Protein AF-A0A7C5L9D6-F1 (afdb_monomer_lite)

pLDDT: mean 94.91, std 4.41, range [65.25, 98.44]

Sequence (116 aa):
MITRAIFLVLMLTVVQLAQGIAMRFELADPNIVTPLHIGLGVVTALMVVGLARSLRRQTHHVSADISFLLLLFMVQGIAGIFILADVETAAFIHLILSFFVVAAAANALVLSASGR

Organism: Caldiarchaeum subterraneum (NCBI:txid311458)

Radius of gyration: 14.48 Å; chains: 1; bounding box: 37×21×40 Å

Secondary structure (DSSP, 8-state):
-HHHHHHHHHHHHHHHHHHHHHHHTT-S-HHHHHHHHHHHHHHHHHHHHHHHHHHHHTT-TTHHHHHHHHHHHHHHHHHHHHHHTT-HHHHHHHHHHHHHHHHHHHHHHHHHHHT-

Foldseek 3Di:
DLLVLLVVLLVLLVVLLVLLVCVVVVVDDCVPSVVVSVVSLVVSLVSLVVSLVVCVVVVQPLSVLSVVLSVLSVVLVVLVVVVVVVPPVSSVVSSVSSVVSSVSSVVSSVCNVVSD

Structure (mmCIF, N/CA/C/O backbone):
data_AF-A0A7C5L9D6-F1
#
_entry.id   AF-A0A7C5L9D6-F1
#
loop_
_atom_site.group_PDB
_atom_site.id
_atom_site.type_symbol
_atom_site.label_atom_id
_atom_site.label_alt_id
_atom_site.label_comp_id
_atom_site.label_asym_id
_atom_site.label_entity_id
_atom_site.label_seq_id
_atom_site.pdbx_PDB_ins_code
_atom_site.Cartn_x
_atom_site.Cartn_y
_atom_site.Cartn_z
_atom_site.occupancy
_atom_site.B_iso_or_equiv
_atom_site.auth_seq_id
_atom_site.auth_comp_id
_atom_site.auth_asym_id
_atom_site.auth_atom_id
_atom_site.pdbx_PDB_model_num
ATOM 1 N N . MET A 1 1 ? -18.347 -0.883 7.972 1.00 86.56 1 MET A N 1
ATOM 2 C CA . MET A 1 1 ? -17.816 -0.086 6.835 1.00 86.56 1 MET A CA 1
ATOM 3 C C . MET A 1 1 ? -16.291 -0.114 6.781 1.00 86.56 1 MET A C 1
ATOM 5 O O . MET A 1 1 ? -15.762 -0.416 5.723 1.00 86.56 1 MET A O 1
ATOM 9 N N . ILE A 1 2 ? -15.594 0.109 7.901 1.00 93.69 2 ILE A N 1
ATOM 10 C CA . ILE A 1 2 ? -14.121 0.074 7.993 1.00 93.69 2 ILE A CA 1
ATOM 11 C C . ILE A 1 2 ? -13.506 -1.230 7.463 1.00 93.69 2 ILE A C 1
ATOM 13 O O . ILE A 1 2 ? -12.661 -1.176 6.579 1.00 93.69 2 ILE A O 1
ATOM 17 N N . THR A 1 3 ? -13.988 -2.393 7.905 1.00 95.25 3 THR A N 1
ATOM 18 C CA . THR A 1 3 ? -13.484 -3.702 7.446 1.00 95.25 3 THR A CA 1
ATOM 19 C C . THR A 1 3 ? -13.574 -3.863 5.926 1.00 95.25 3 THR A C 1
ATOM 21 O O . THR A 1 3 ? -12.660 -4.386 5.303 1.00 95.25 3 THR A O 1
ATOM 24 N N . ARG A 1 4 ? -14.641 -3.343 5.298 1.00 96.56 4 ARG A N 1
ATOM 25 C CA . ARG A 1 4 ? -14.799 -3.358 3.832 1.00 96.56 4 ARG A CA 1
ATOM 26 C C . ARG A 1 4 ? -13.791 -2.442 3.136 1.00 96.56 4 ARG A C 1
ATOM 28 O O . ARG A 1 4 ? -13.292 -2.793 2.076 1.00 96.56 4 ARG A O 1
ATOM 35 N N . ALA A 1 5 ? -13.476 -1.291 3.729 1.00 96.81 5 ALA A N 1
ATOM 36 C CA . ALA A 1 5 ? -12.443 -0.400 3.209 1.00 96.81 5 ALA A CA 1
ATOM 37 C C . ALA A 1 5 ? -11.044 -1.031 3.319 1.00 96.81 5 ALA A C 1
ATOM 39 O O . ALA A 1 5 ? -10.274 -0.952 2.369 1.00 96.81 5 ALA A O 1
ATOM 40 N N . ILE A 1 6 ? -10.742 -1.716 4.430 1.00 97.62 6 ILE A N 1
ATOM 41 C CA . ILE A 1 6 ? -9.486 -2.469 4.585 1.00 97.62 6 ILE A CA 1
ATOM 42 C C . ILE A 1 6 ? -9.422 -3.620 3.569 1.00 97.62 6 ILE A C 1
ATOM 44 O O . ILE A 1 6 ? -8.386 -3.827 2.947 1.00 97.62 6 ILE A O 1
ATOM 48 N N . PHE A 1 7 ? -10.532 -4.329 3.342 1.00 98.19 7 PHE A N 1
ATOM 49 C CA . PHE A 1 7 ? -10.605 -5.371 2.317 1.00 98.19 7 PHE A CA 1
ATOM 50 C C . PHE A 1 7 ? -10.317 -4.820 0.916 1.00 98.19 7 PHE A C 1
ATOM 52 O O . PHE A 1 7 ? -9.556 -5.422 0.166 1.00 98.19 7 PHE A O 1
ATOM 59 N N . LEU A 1 8 ? -10.878 -3.657 0.574 1.00 98.00 8 LEU A N 1
ATOM 60 C CA . LEU A 1 8 ? -10.579 -3.001 -0.695 1.00 98.00 8 LEU A CA 1
ATOM 61 C C . LEU A 1 8 ? -9.090 -2.645 -0.804 1.00 98.00 8 LEU A C 1
ATOM 63 O O . LEU A 1 8 ? -8.486 -2.934 -1.829 1.00 98.00 8 LEU A O 1
ATOM 67 N N . VAL A 1 9 ? -8.479 -2.099 0.252 1.00 97.94 9 VAL A N 1
ATOM 68 C CA . VAL A 1 9 ? -7.027 -1.851 0.288 1.00 97.94 9 VAL A CA 1
ATOM 69 C C . VAL A 1 9 ? -6.243 -3.142 0.045 1.00 97.94 9 VAL A C 1
ATOM 71 O O . VAL A 1 9 ? -5.353 -3.141 -0.795 1.00 97.94 9 VAL A O 1
ATOM 74 N N . LEU A 1 10 ? -6.598 -4.249 0.706 1.00 98.44 10 LEU A N 1
ATOM 75 C CA . LEU A 1 10 ? -5.959 -5.549 0.477 1.00 98.44 10 LEU A CA 1
ATOM 76 C C . LEU A 1 10 ? -6.078 -6.002 -0.985 1.00 98.44 10 LEU A C 1
ATOM 78 O O . LEU A 1 10 ? -5.107 -6.469 -1.568 1.00 98.44 10 LEU A O 1
ATOM 82 N N . MET A 1 11 ? -7.255 -5.865 -1.596 1.00 98.44 11 MET A N 1
ATOM 83 C CA . MET A 1 11 ? -7.436 -6.231 -3.004 1.00 98.44 11 MET A CA 1
ATOM 84 C C . MET A 1 11 ? -6.557 -5.381 -3.923 1.00 98.44 11 MET A C 1
ATOM 86 O O . MET A 1 11 ? -5.909 -5.920 -4.817 1.00 98.44 11 MET A O 1
ATOM 90 N N . LEU A 1 12 ? -6.479 -4.073 -3.678 1.00 97.81 12 LEU A N 1
ATOM 91 C CA . LEU A 1 12 ? -5.641 -3.171 -4.466 1.00 97.81 12 LEU A CA 1
ATOM 92 C C . LEU A 1 12 ? -4.151 -3.508 -4.324 1.00 97.81 12 LEU A C 1
ATOM 94 O O . LEU A 1 12 ? -3.451 -3.563 -5.332 1.00 97.81 12 LEU A O 1
ATOM 98 N N . THR A 1 13 ? -3.671 -3.804 -3.113 1.00 97.44 13 THR A N 1
ATOM 99 C CA . THR A 1 13 ? -2.261 -4.172 -2.900 1.00 97.44 13 THR A CA 1
ATOM 100 C C . THR A 1 13 ? -1.911 -5.528 -3.510 1.00 97.44 13 THR A C 1
ATOM 102 O O . THR A 1 13 ? -0.819 -5.688 -4.053 1.00 97.44 13 THR A O 1
ATOM 105 N N . VAL A 1 14 ? -2.837 -6.493 -3.506 1.00 98.31 14 VAL A N 1
ATOM 106 C CA . VAL A 1 14 ? -2.665 -7.775 -4.213 1.00 98.31 14 VAL A CA 1
ATOM 107 C C . VAL A 1 14 ? -2.581 -7.563 -5.725 1.00 98.31 14 VAL A C 1
ATOM 109 O O . VAL A 1 14 ? -1.691 -8.118 -6.368 1.00 98.31 14 VAL A O 1
ATOM 112 N N . VAL A 1 15 ? -3.460 -6.734 -6.299 1.00 97.56 15 VAL A N 1
ATOM 113 C CA . VAL A 1 15 ? -3.408 -6.393 -7.732 1.00 97.56 15 VAL A CA 1
ATOM 114 C C . VAL A 1 15 ? -2.089 -5.701 -8.078 1.00 97.56 15 VAL A C 1
ATOM 116 O O . VAL A 1 15 ? -1.471 -6.041 -9.083 1.00 97.56 15 VAL A O 1
ATOM 119 N N . GLN A 1 16 ? -1.609 -4.785 -7.235 1.00 96.19 16 GLN A N 1
ATOM 120 C CA . GLN A 1 16 ? -0.313 -4.131 -7.430 1.00 96.19 16 GLN A CA 1
ATOM 121 C C . GLN A 1 16 ? 0.855 -5.107 -7.382 1.00 96.19 16 GLN A C 1
ATOM 123 O O . GLN A 1 16 ? 1.737 -5.029 -8.233 1.00 96.19 16 GLN A O 1
ATOM 128 N N . LEU A 1 17 ? 0.862 -6.036 -6.424 1.00 96.38 17 LEU A N 1
ATOM 129 C CA . LEU A 1 17 ? 1.884 -7.076 -6.356 1.00 96.38 17 LEU A CA 1
ATOM 130 C C . LEU A 1 17 ? 1.869 -7.930 -7.631 1.00 96.38 17 LEU A C 1
ATOM 132 O O . LEU A 1 17 ? 2.921 -8.165 -8.220 1.00 96.38 17 LEU A O 1
ATOM 136 N N . ALA A 1 18 ? 0.685 -8.335 -8.097 1.00 95.75 18 ALA A N 1
ATOM 137 C CA . ALA A 1 18 ? 0.542 -9.087 -9.340 1.00 95.75 18 ALA A CA 1
ATOM 138 C C . ALA A 1 18 ? 1.060 -8.300 -10.558 1.00 95.75 18 ALA A C 1
ATOM 140 O O . ALA A 1 18 ? 1.776 -8.863 -11.382 1.00 95.75 18 ALA A O 1
ATOM 141 N N . GLN A 1 19 ? 0.770 -6.996 -10.648 1.00 94.75 19 GLN A N 1
ATOM 142 C CA . GLN A 1 19 ? 1.325 -6.117 -11.686 1.00 94.75 19 GLN A CA 1
ATOM 143 C C . 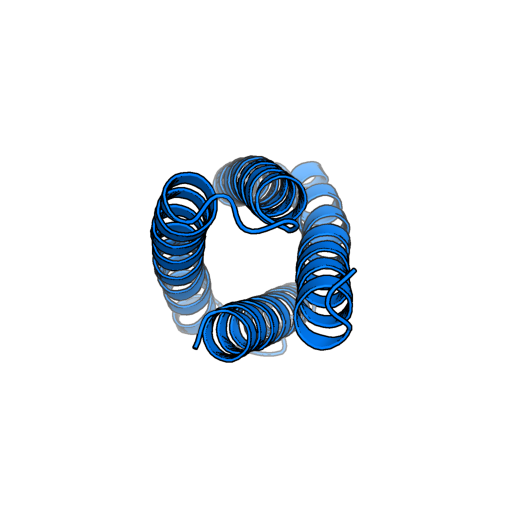GLN A 1 19 ? 2.854 -6.016 -11.602 1.00 94.75 19 GLN A C 1
ATOM 145 O O . GLN A 1 19 ? 3.524 -6.128 -12.624 1.00 94.75 19 GLN A O 1
ATOM 150 N N . GLY A 1 20 ? 3.411 -5.841 -10.399 1.00 92.38 20 GLY A N 1
ATOM 151 C CA . GLY A 1 20 ? 4.858 -5.773 -10.180 1.00 92.38 20 GLY A CA 1
ATOM 152 C C . GLY A 1 20 ? 5.573 -7.057 -10.603 1.00 92.38 20 GLY A C 1
ATOM 153 O O . GLY A 1 20 ? 6.592 -7.006 -11.288 1.00 92.38 20 GLY A O 1
ATOM 154 N N . ILE A 1 21 ? 4.995 -8.214 -10.269 1.00 92.88 21 ILE A N 1
ATOM 155 C CA . ILE A 1 21 ? 5.472 -9.526 -10.723 1.00 92.88 21 ILE A CA 1
ATOM 156 C C . ILE A 1 21 ? 5.377 -9.624 -12.250 1.00 92.88 21 ILE A C 1
ATOM 158 O O . ILE A 1 21 ? 6.359 -9.979 -12.896 1.00 92.88 21 ILE A O 1
ATOM 162 N N . ALA A 1 22 ? 4.235 -9.268 -12.842 1.00 92.44 22 ALA A N 1
ATOM 163 C CA . ALA A 1 22 ? 4.043 -9.338 -14.288 1.00 92.44 22 ALA A CA 1
ATOM 164 C C . ALA A 1 22 ? 5.061 -8.482 -15.057 1.00 92.44 22 ALA A C 1
ATOM 166 O O . ALA A 1 22 ? 5.624 -8.961 -16.036 1.00 92.44 22 ALA A O 1
ATOM 167 N N . MET A 1 23 ? 5.349 -7.263 -14.590 1.00 90.62 23 MET A N 1
ATOM 168 C CA . MET A 1 23 ? 6.388 -6.410 -15.179 1.00 90.62 23 MET A CA 1
ATOM 169 C C . MET A 1 23 ? 7.785 -7.015 -15.014 1.00 90.62 23 MET A C 1
ATOM 171 O O . MET A 1 23 ? 8.558 -7.029 -15.966 1.00 90.62 23 MET A O 1
ATOM 175 N N . ARG A 1 24 ? 8.109 -7.563 -13.834 1.00 87.38 24 ARG A N 1
ATOM 176 C CA . ARG A 1 24 ? 9.422 -8.176 -13.569 1.00 87.38 24 ARG A CA 1
ATOM 177 C C . ARG A 1 24 ? 9.715 -9.381 -14.466 1.00 87.38 24 ARG A C 1
ATOM 179 O O . ARG A 1 24 ? 10.876 -9.619 -14.776 1.00 87.38 24 ARG A O 1
ATOM 186 N N . PHE A 1 25 ? 8.686 -10.136 -14.839 1.00 89.25 25 PHE A N 1
ATOM 187 C CA . PHE A 1 25 ? 8.793 -11.300 -15.721 1.00 89.25 25 PHE A CA 1
ATOM 188 C C . PHE A 1 25 ? 8.399 -10.995 -17.175 1.00 89.25 25 PHE A C 1
ATOM 190 O O . PHE A 1 25 ? 8.175 -11.929 -17.937 1.00 89.25 25 PHE A O 1
ATOM 197 N N . GLU A 1 26 ? 8.294 -9.713 -17.549 1.00 89.38 26 GLU A N 1
ATOM 198 C CA . GLU A 1 26 ? 7.999 -9.263 -18.921 1.00 89.38 26 GLU A CA 1
ATOM 199 C C . GLU A 1 26 ? 6.714 -9.878 -19.513 1.00 89.38 26 GLU A C 1
ATOM 201 O O . GLU A 1 26 ? 6.584 -10.095 -20.715 1.00 89.38 26 GLU A O 1
ATOM 206 N N . LEU A 1 27 ? 5.720 -10.149 -18.660 1.00 88.50 27 LEU A N 1
ATOM 207 C CA . LEU A 1 27 ? 4.453 -10.777 -19.056 1.00 88.50 27 LEU A CA 1
ATOM 208 C C . LEU A 1 27 ? 3.471 -9.793 -19.715 1.00 88.50 27 LEU A C 1
ATOM 210 O O . LEU A 1 27 ? 2.403 -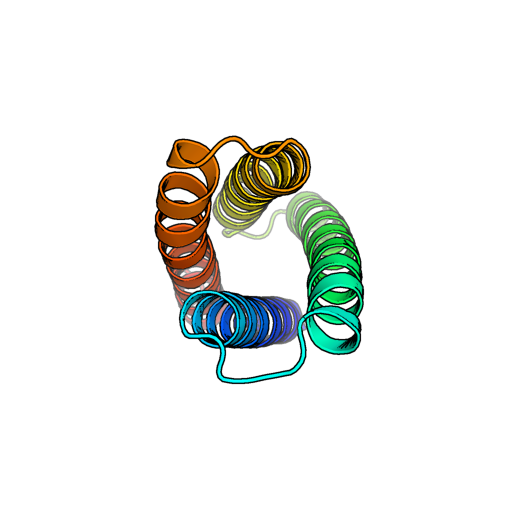10.203 -20.168 1.00 88.50 27 LEU A O 1
ATOM 214 N N . ALA A 1 28 ? 3.789 -8.497 -19.727 1.00 83.69 28 ALA A N 1
ATOM 215 C CA . ALA A 1 28 ? 2.949 -7.441 -20.278 1.00 83.69 28 ALA A CA 1
ATOM 216 C C . ALA A 1 28 ? 3.782 -6.235 -20.740 1.00 83.69 28 ALA A C 1
ATOM 218 O O . ALA A 1 28 ? 4.888 -6.015 -20.250 1.00 83.69 28 ALA A O 1
ATOM 219 N N . ASP A 1 29 ? 3.222 -5.436 -21.656 1.00 88.12 29 ASP A N 1
ATOM 220 C CA . ASP A 1 29 ? 3.894 -4.260 -22.221 1.00 88.12 29 ASP A CA 1
ATOM 221 C C . ASP A 1 29 ? 4.204 -3.207 -21.132 1.00 88.12 29 ASP A C 1
ATOM 223 O O . ASP A 1 29 ? 3.273 -2.645 -20.529 1.00 88.12 29 ASP A O 1
ATOM 227 N N . PRO A 1 30 ? 5.489 -2.891 -20.886 1.00 84.44 30 PRO A N 1
ATOM 228 C CA . PRO A 1 30 ? 5.886 -1.943 -19.853 1.00 84.44 30 PRO A CA 1
ATOM 229 C C . PRO A 1 30 ? 5.375 -0.519 -20.107 1.00 84.44 30 PRO A C 1
ATOM 231 O O . PRO A 1 30 ? 5.152 0.210 -19.137 1.00 84.44 30 PRO A O 1
ATOM 234 N N . ASN A 1 31 ? 5.116 -0.125 -21.360 1.00 87.38 31 ASN A N 1
ATOM 235 C CA . ASN A 1 31 ? 4.603 1.211 -21.692 1.00 87.38 31 ASN A CA 1
ATOM 236 C C . ASN A 1 31 ? 3.171 1.432 -21.193 1.00 87.38 31 ASN A C 1
ATOM 238 O O . ASN A 1 31 ? 2.759 2.565 -20.950 1.00 87.38 31 ASN A O 1
ATOM 242 N N . IL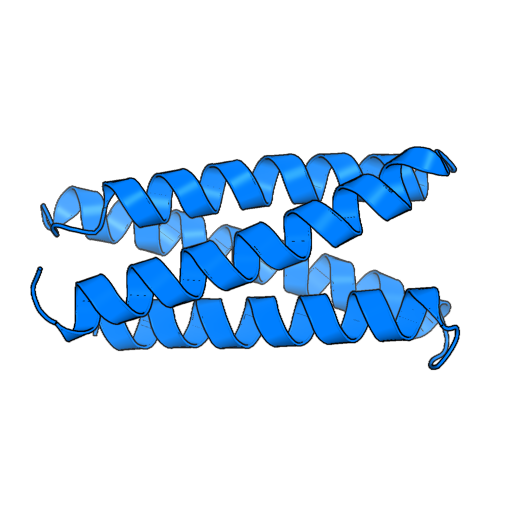E A 1 32 ? 2.412 0.348 -21.024 1.00 86.81 32 ILE A N 1
ATOM 243 C CA . ILE A 1 32 ? 1.025 0.389 -20.555 1.00 86.81 32 ILE A CA 1
ATOM 244 C C . ILE A 1 32 ? 0.967 0.084 -19.057 1.00 86.81 32 ILE A C 1
ATOM 246 O O . ILE A 1 32 ? 0.284 0.779 -18.302 1.00 86.81 32 ILE A O 1
ATOM 250 N N . VAL A 1 33 ? 1.686 -0.949 -18.605 1.00 89.06 33 VAL A N 1
ATOM 251 C CA . VAL A 1 33 ? 1.545 -1.443 -17.228 1.00 89.06 33 VAL A CA 1
ATOM 252 C C . VAL A 1 33 ? 2.240 -0.544 -16.210 1.00 89.06 33 VAL A C 1
ATOM 254 O O . VAL A 1 33 ? 1.688 -0.346 -15.130 1.00 89.06 33 VAL A O 1
ATOM 257 N N . THR A 1 34 ? 3.377 0.071 -16.543 1.00 93.00 34 THR A N 1
ATOM 258 C CA . THR A 1 34 ? 4.107 0.956 -15.615 1.00 93.00 34 THR A CA 1
ATOM 259 C C . THR A 1 34 ? 3.272 2.156 -15.147 1.00 93.00 34 THR A C 1
ATOM 261 O O . THR A 1 34 ? 3.090 2.313 -13.935 1.00 93.00 34 THR A O 1
ATOM 264 N N . PRO A 1 35 ? 2.700 2.996 -16.037 1.00 93.94 35 PRO A N 1
ATOM 265 C CA . PRO A 1 35 ? 1.889 4.132 -15.597 1.00 93.94 35 PRO A CA 1
ATOM 266 C C . PRO A 1 35 ? 0.617 3.688 -14.864 1.00 93.94 35 PRO A C 1
ATOM 268 O O . PRO A 1 35 ? 0.223 4.328 -13.888 1.00 93.94 35 PRO A O 1
ATOM 271 N N . LEU A 1 36 ? 0.001 2.573 -15.274 1.00 94.50 36 LEU A N 1
ATOM 272 C CA . LEU A 1 36 ? -1.156 2.006 -14.580 1.00 94.50 36 LEU A CA 1
ATOM 273 C C . LEU A 1 36 ? -0.798 1.552 -13.157 1.00 94.50 36 LEU A C 1
ATOM 275 O O . LEU A 1 36 ? -1.542 1.833 -12.218 1.00 94.50 36 LEU A O 1
ATOM 279 N N . HIS A 1 37 ? 0.342 0.882 -12.991 1.00 95.81 37 HIS A N 1
ATOM 280 C CA . HIS A 1 37 ? 0.845 0.421 -11.702 1.00 95.81 37 HIS A CA 1
ATOM 281 C C . HIS A 1 37 ? 1.126 1.597 -10.760 1.00 95.81 37 HIS A C 1
ATOM 283 O O . HIS A 1 37 ? 0.661 1.600 -9.619 1.00 95.81 37 HIS A O 1
ATOM 289 N N . ILE A 1 38 ? 1.807 2.637 -11.256 1.00 95.94 38 ILE A N 1
ATOM 290 C CA . ILE A 1 38 ? 2.078 3.864 -10.493 1.00 95.94 38 ILE A CA 1
ATOM 291 C C . ILE A 1 38 ? 0.768 4.563 -10.112 1.00 95.94 38 ILE A C 1
ATOM 293 O O . ILE A 1 38 ? 0.580 4.933 -8.952 1.00 95.94 38 ILE A O 1
ATOM 297 N N . GLY A 1 39 ? -0.163 4.713 -11.060 1.00 96.19 39 GLY A N 1
ATOM 298 C CA . GLY A 1 39 ? -1.463 5.339 -10.818 1.00 96.19 39 GLY A CA 1
ATOM 299 C C . GLY A 1 39 ? -2.271 4.603 -9.748 1.00 96.19 39 GLY A C 1
ATOM 300 O O . GLY A 1 39 ? -2.766 5.224 -8.803 1.00 96.19 39 GLY A O 1
ATOM 301 N N . LEU A 1 40 ? -2.334 3.271 -9.832 1.00 96.50 40 LEU A N 1
ATOM 302 C CA . LEU A 1 40 ? -2.947 2.433 -8.803 1.00 96.50 40 LEU A CA 1
ATOM 303 C C . LEU A 1 40 ? -2.225 2.594 -7.456 1.00 96.50 40 LEU A C 1
ATOM 305 O O . LEU A 1 40 ? -2.881 2.650 -6.414 1.00 96.50 40 LEU A O 1
ATOM 309 N N . GLY A 1 41 ? -0.889 2.703 -7.485 1.00 96.69 41 GLY A N 1
ATOM 310 C CA . GLY A 1 41 ? 0.001 3.089 -6.378 1.00 96.69 41 GLY A CA 1
ATOM 311 C C . GLY A 1 41 ? -0.533 4.278 -5.601 1.00 96.69 41 GLY A C 1
ATOM 312 O O . GLY A 1 41 ? -0.904 4.173 -4.431 1.00 96.69 41 GLY A O 1
ATOM 313 N N . VAL A 1 42 ? -0.633 5.406 -6.296 1.00 96.38 42 VAL A N 1
ATOM 314 C CA . VAL A 1 42 ? -1.073 6.683 -5.732 1.00 96.38 42 VAL A CA 1
ATOM 315 C C . VAL A 1 42 ? -2.495 6.596 -5.178 1.00 96.38 42 VAL A C 1
ATOM 317 O O . VAL A 1 42 ? -2.740 7.035 -4.053 1.00 96.38 42 VAL A O 1
ATOM 320 N N . VAL A 1 43 ? -3.432 5.997 -5.921 1.00 97.00 43 VAL A N 1
ATOM 321 C CA . VAL A 1 43 ? -4.825 5.844 -5.467 1.00 97.00 43 VAL A CA 1
ATOM 322 C C . VAL A 1 43 ? -4.892 5.028 -4.176 1.00 97.00 43 VAL A C 1
ATOM 324 O O . VAL A 1 43 ? -5.538 5.444 -3.212 1.00 97.00 43 VAL A O 1
ATOM 327 N N . THR A 1 44 ? -4.174 3.906 -4.120 1.00 97.38 44 THR A N 1
ATOM 328 C CA . THR A 1 44 ? -4.120 3.044 -2.932 1.00 97.38 44 THR A CA 1
ATOM 329 C C . THR A 1 44 ? -3.528 3.793 -1.738 1.00 97.38 44 THR A C 1
ATOM 331 O O . THR A 1 44 ? -4.103 3.752 -0.651 1.00 97.38 44 THR A O 1
ATOM 334 N N . ALA A 1 45 ? -2.453 4.564 -1.935 1.00 96.06 45 ALA A N 1
ATOM 335 C CA . ALA A 1 45 ? -1.860 5.386 -0.879 1.00 96.06 45 ALA A CA 1
ATOM 336 C C . ALA A 1 45 ? -2.857 6.412 -0.311 1.00 96.06 45 ALA A C 1
ATOM 338 O O . ALA A 1 45 ? -3.018 6.513 0.906 1.00 96.06 45 ALA A O 1
ATOM 339 N N . LEU A 1 46 ? -3.580 7.137 -1.174 1.00 97.38 46 LEU A N 1
ATOM 340 C CA . LEU A 1 46 ? -4.596 8.109 -0.751 1.00 97.38 46 LEU A CA 1
ATOM 341 C C . LEU A 1 46 ? -5.727 7.447 0.047 1.00 97.38 46 LEU A C 1
ATOM 343 O O . LEU A 1 46 ? -6.173 7.987 1.064 1.00 97.38 46 LEU A O 1
ATOM 347 N N . MET A 1 47 ? -6.160 6.256 -0.373 1.00 97.38 47 MET A N 1
ATOM 348 C CA . MET A 1 47 ? -7.153 5.472 0.358 1.00 97.38 47 MET A CA 1
ATOM 349 C C . MET A 1 47 ? -6.653 5.070 1.746 1.00 97.38 47 MET A C 1
ATOM 351 O O . MET A 1 47 ? -7.382 5.242 2.725 1.00 97.38 47 MET A O 1
ATOM 355 N N . VAL A 1 48 ? -5.411 4.593 1.856 1.00 97.81 48 VAL A N 1
ATOM 356 C CA . VAL A 1 48 ? -4.805 4.224 3.143 1.00 97.81 48 VAL A CA 1
ATOM 357 C C . VAL A 1 48 ? -4.668 5.447 4.056 1.00 97.81 48 VAL A C 1
ATOM 359 O O . VAL A 1 48 ? -4.995 5.352 5.237 1.00 97.81 48 VAL A O 1
ATOM 362 N N . VAL A 1 49 ? -4.285 6.618 3.532 1.00 98.19 49 VAL A N 1
ATOM 363 C CA . VAL A 1 49 ? -4.244 7.880 4.300 1.00 98.19 49 VAL A CA 1
ATOM 364 C C . VAL A 1 49 ? -5.629 8.252 4.839 1.00 98.19 49 VAL A C 1
ATOM 366 O O . VAL A 1 49 ? -5.782 8.540 6.032 1.00 98.19 49 VAL A O 1
ATOM 369 N N . GLY A 1 50 ? -6.655 8.229 3.983 1.00 97.50 50 GLY A N 1
ATOM 370 C CA . GLY A 1 50 ? -8.034 8.519 4.380 1.00 97.50 50 GLY A CA 1
ATOM 371 C C . GLY A 1 50 ? -8.544 7.545 5.444 1.00 97.50 50 GLY A C 1
ATOM 372 O O . GLY A 1 50 ? -9.144 7.958 6.443 1.00 97.50 50 GLY A O 1
ATOM 373 N N . LEU A 1 51 ? -8.239 6.259 5.274 1.00 97.31 51 LEU A N 1
ATOM 374 C CA . LEU A 1 51 ? -8.591 5.200 6.209 1.00 97.31 51 LEU A CA 1
ATOM 375 C C . LEU A 1 51 ? -7.873 5.365 7.554 1.00 97.31 51 LEU A C 1
ATOM 377 O O . LEU A 1 51 ? -8.535 5.335 8.589 1.00 97.31 51 LEU A O 1
ATOM 381 N N . ALA A 1 52 ? -6.563 5.630 7.556 1.00 97.69 52 ALA A N 1
ATOM 382 C CA . ALA A 1 52 ? -5.777 5.883 8.764 1.00 97.69 52 ALA A CA 1
ATOM 383 C C . ALA A 1 52 ? -6.348 7.061 9.568 1.00 97.69 52 ALA A C 1
ATOM 385 O O . ALA A 1 52 ? -6.565 6.957 10.778 1.00 97.69 52 ALA A O 1
ATOM 386 N N . ARG A 1 53 ? -6.660 8.176 8.893 1.00 97.56 53 ARG A N 1
ATOM 387 C CA . ARG A 1 53 ? -7.290 9.348 9.521 1.00 97.56 53 ARG A CA 1
ATOM 388 C C . ARG A 1 53 ? -8.656 9.004 10.115 1.00 97.56 53 ARG A C 1
ATOM 390 O O . ARG A 1 53 ? -8.950 9.414 11.237 1.00 97.56 53 ARG A O 1
ATOM 397 N N . SER A 1 54 ? -9.488 8.283 9.366 1.00 97.00 54 SER A N 1
ATOM 398 C CA . SER A 1 54 ? -10.836 7.898 9.792 1.00 97.00 54 SER A CA 1
ATOM 399 C C . SER A 1 54 ? -10.811 6.972 11.013 1.00 97.00 54 SER A C 1
ATOM 401 O O . SER A 1 54 ? -11.506 7.231 11.993 1.00 97.00 54 SER A O 1
ATOM 403 N N . LEU A 1 55 ? -9.945 5.954 10.994 1.00 96.88 55 LEU A N 1
ATOM 404 C CA . LEU A 1 55 ? -9.739 5.009 12.093 1.00 96.88 55 LEU A CA 1
ATOM 405 C C . LEU A 1 55 ? -9.279 5.701 13.376 1.00 96.88 55 LEU A C 1
ATOM 407 O O . LEU A 1 55 ? -9.840 5.444 14.437 1.00 96.88 55 LEU A O 1
ATOM 411 N N . ARG A 1 56 ? -8.300 6.612 13.277 1.00 96.62 56 ARG A N 1
ATOM 412 C CA . ARG A 1 56 ? -7.814 7.392 14.428 1.00 96.62 56 ARG A CA 1
ATOM 413 C C . ARG A 1 56 ? -8.922 8.241 15.047 1.00 96.62 56 ARG A C 1
ATOM 415 O O . ARG A 1 56 ? -9.062 8.260 16.263 1.00 96.62 56 ARG A O 1
ATOM 422 N N . ARG A 1 57 ? -9.738 8.911 14.224 1.00 96.81 57 ARG A N 1
ATOM 423 C CA . ARG A 1 57 ? -10.875 9.719 14.705 1.00 96.81 57 ARG A CA 1
ATOM 424 C C . ARG A 1 57 ? -11.947 8.893 15.409 1.00 96.81 57 ARG A C 1
ATOM 426 O O . ARG A 1 57 ? -12.599 9.405 16.306 1.00 96.81 57 ARG A O 1
ATOM 433 N N . GLN A 1 58 ? -12.124 7.644 14.993 1.00 95.06 58 GLN A N 1
ATOM 434 C CA . GLN A 1 58 ? -13.085 6.714 15.586 1.00 95.06 58 GLN A CA 1
ATOM 435 C C . GLN A 1 58 ? -12.476 5.873 16.716 1.00 95.06 58 GLN A C 1
ATOM 437 O O . GLN A 1 58 ? -13.129 4.947 17.189 1.00 95.06 58 GLN A O 1
ATOM 442 N N . THR A 1 59 ? -11.222 6.145 17.109 1.00 94.81 59 THR A N 1
ATOM 443 C CA . THR A 1 59 ? -10.468 5.355 18.100 1.00 94.81 59 THR A CA 1
ATOM 444 C C . THR A 1 59 ? -10.530 3.848 17.832 1.00 94.81 59 THR A C 1
ATOM 446 O O . THR A 1 59 ? -10.577 3.036 18.749 1.00 94.81 59 THR A O 1
ATOM 449 N N . HIS A 1 60 ? -10.577 3.468 16.554 1.00 95.25 60 HIS A N 1
ATOM 450 C CA . HIS A 1 60 ? -10.717 2.075 16.161 1.00 95.25 60 HIS A CA 1
ATOM 451 C C . HIS A 1 60 ? -9.404 1.335 16.443 1.00 95.25 60 HIS A C 1
ATOM 453 O O . HIS A 1 60 ? -8.314 1.844 16.161 1.00 95.25 60 HIS A O 1
ATOM 459 N N . HIS A 1 61 ? -9.509 0.117 16.968 1.00 94.69 61 HIS A N 1
ATOM 460 C CA . HIS A 1 61 ? -8.386 -0.645 17.517 1.00 94.69 61 HIS A CA 1
ATOM 461 C C . HIS A 1 61 ? -7.262 -0.921 16.501 1.00 94.69 61 HIS A C 1
ATOM 463 O O . HIS A 1 61 ? -6.101 -0.703 16.820 1.00 94.69 61 HIS A O 1
ATOM 469 N N . VAL A 1 62 ? -7.582 -1.224 15.237 1.00 96.75 62 VAL A N 1
ATOM 470 C CA . VAL A 1 62 ? -6.577 -1.418 14.157 1.00 96.75 62 VAL A CA 1
ATOM 471 C C . VAL A 1 62 ? -5.925 -0.136 13.603 1.00 96.75 62 VAL A C 1
ATOM 473 O O . VAL A 1 62 ? -5.273 -0.152 12.557 1.00 96.75 62 VAL A O 1
ATOM 476 N N . SER A 1 63 ? -6.136 1.025 14.229 1.00 96.81 63 SER A N 1
ATOM 477 C CA . SER A 1 63 ? -5.600 2.301 13.722 1.00 96.81 63 SER A CA 1
ATOM 478 C C . SER A 1 63 ? -4.066 2.339 13.664 1.00 96.81 63 SER A C 1
ATOM 480 O O . SER A 1 63 ? -3.501 2.978 12.765 1.00 96.81 63 SER A O 1
ATOM 482 N N . ALA A 1 64 ? -3.393 1.642 14.583 1.00 96.06 64 ALA A N 1
ATOM 483 C CA . ALA A 1 64 ? -1.941 1.493 14.589 1.00 96.06 64 ALA A CA 1
ATOM 484 C C . ALA A 1 64 ? -1.462 0.637 13.405 1.00 96.06 64 ALA A C 1
ATOM 486 O O . ALA A 1 64 ? -0.582 1.079 12.669 1.00 96.06 64 ALA A O 1
ATOM 487 N N . ASP A 1 65 ? -2.099 -0.508 13.147 1.00 97.38 65 ASP A N 1
ATOM 488 C CA . ASP A 1 65 ? -1.764 -1.399 12.028 1.00 97.38 65 ASP A CA 1
ATOM 489 C C . ASP A 1 65 ? -1.906 -0.709 10.673 1.00 97.38 65 ASP A C 1
ATOM 491 O O . ASP A 1 65 ? -1.037 -0.827 9.814 1.00 97.38 65 ASP A O 1
ATOM 495 N N . ILE A 1 66 ? -2.966 0.081 10.483 1.00 97.81 66 ILE A N 1
ATOM 496 C CA . ILE A 1 66 ? -3.147 0.839 9.237 1.00 97.81 66 ILE A CA 1
ATOM 497 C C . ILE A 1 66 ? -2.133 1.983 9.113 1.00 97.81 66 ILE A C 1
ATOM 499 O O . ILE A 1 66 ? -1.702 2.310 8.009 1.00 97.81 66 ILE A O 1
ATOM 503 N N . SER A 1 67 ? -1.695 2.568 10.230 1.00 97.00 67 SER A N 1
ATOM 504 C CA . SER A 1 67 ? -0.601 3.549 10.215 1.00 97.00 67 SER A CA 1
ATOM 505 C C . SER A 1 67 ? 0.736 2.897 9.848 1.00 97.00 67 SER A C 1
ATOM 507 O O . SER A 1 67 ? 1.522 3.487 9.110 1.00 97.00 67 SER A O 1
ATOM 509 N N . PHE A 1 68 ? 0.979 1.675 10.325 1.00 97.19 68 PHE A N 1
ATOM 510 C CA . PHE A 1 68 ? 2.148 0.884 9.956 1.00 97.19 68 PHE A CA 1
ATOM 511 C C . PHE A 1 68 ? 2.104 0.454 8.484 1.00 97.19 68 PHE A C 1
ATOM 513 O O . PHE A 1 68 ? 3.096 0.608 7.776 1.00 97.19 68 PHE A O 1
ATOM 520 N N . LEU A 1 69 ? 0.942 0.016 7.990 1.00 97.81 69 LEU A N 1
ATOM 521 C CA . LEU A 1 69 ? 0.722 -0.253 6.569 1.00 97.81 69 LEU A CA 1
ATOM 522 C C . LEU A 1 69 ? 1.036 0.982 5.718 1.00 97.81 69 LEU A C 1
ATOM 524 O O . LEU A 1 69 ? 1.734 0.857 4.718 1.00 97.81 69 LEU A O 1
ATOM 528 N N . LEU A 1 70 ? 0.572 2.170 6.123 1.00 97.62 70 LEU A N 1
ATOM 529 C CA . LEU A 1 70 ? 0.886 3.418 5.424 1.00 97.62 70 LEU A CA 1
ATOM 530 C C . LEU A 1 70 ? 2.396 3.673 5.368 1.00 97.62 70 LEU A C 1
ATOM 532 O O . LEU A 1 70 ? 2.912 4.017 4.309 1.00 97.62 70 LEU A O 1
ATOM 536 N N . LEU A 1 71 ? 3.104 3.481 6.484 1.00 97.88 71 LEU A N 1
ATOM 537 C CA . LEU A 1 71 ? 4.558 3.629 6.533 1.00 97.88 71 LEU A CA 1
ATOM 538 C C . LEU A 1 71 ? 5.251 2.657 5.569 1.00 97.88 71 LEU A C 1
ATOM 540 O O . LEU A 1 71 ? 6.080 3.089 4.771 1.00 97.88 71 LEU A O 1
ATOM 544 N N . LEU A 1 72 ? 4.885 1.371 5.599 1.00 97.31 72 LEU A N 1
ATOM 545 C CA . LEU A 1 72 ? 5.409 0.374 4.661 1.00 97.31 72 LEU A CA 1
ATOM 546 C C . LEU A 1 72 ? 5.144 0.778 3.209 1.00 97.31 72 LEU A C 1
ATOM 548 O O . LEU A 1 72 ? 6.042 0.686 2.377 1.00 97.31 72 LEU A O 1
ATOM 552 N N . PHE A 1 73 ? 3.941 1.273 2.921 1.00 94.81 73 PHE A N 1
ATOM 553 C CA . PHE A 1 73 ? 3.549 1.721 1.589 1.00 94.81 73 PHE A CA 1
ATOM 554 C C . PHE A 1 73 ? 4.380 2.919 1.113 1.00 94.81 73 PHE A C 1
ATOM 556 O O . PHE A 1 73 ? 4.795 2.964 -0.040 1.00 94.81 73 PHE A O 1
ATOM 563 N N . MET A 1 74 ? 4.688 3.870 2.002 1.00 96.50 74 MET A N 1
ATOM 564 C CA . MET A 1 74 ? 5.567 4.999 1.683 1.00 96.50 74 MET A CA 1
ATOM 565 C C . MET A 1 74 ? 6.995 4.540 1.377 1.00 96.50 74 MET A C 1
ATOM 567 O O . MET A 1 74 ? 7.575 4.978 0.388 1.00 96.50 74 MET A O 1
ATOM 571 N N . VAL A 1 75 ? 7.554 3.635 2.186 1.00 97.44 75 VAL A N 1
ATOM 572 C CA . VAL A 1 75 ? 8.903 3.089 1.955 1.00 97.44 75 VAL A CA 1
ATOM 573 C C . VAL A 1 75 ? 8.949 2.277 0.655 1.00 97.44 75 VAL A C 1
ATOM 575 O O . VAL A 1 75 ? 9.889 2.416 -0.126 1.00 97.44 75 VAL A O 1
ATOM 578 N N . GLN A 1 76 ? 7.913 1.483 0.380 1.00 96.81 76 GLN A N 1
ATOM 579 C CA . GLN A 1 76 ? 7.765 0.732 -0.868 1.00 96.81 76 GLN A CA 1
ATOM 580 C C . GLN A 1 76 ? 7.666 1.672 -2.079 1.00 96.81 76 GLN A C 1
ATOM 582 O O . GLN A 1 76 ? 8.377 1.467 -3.063 1.00 96.81 76 GLN A O 1
ATOM 587 N N . G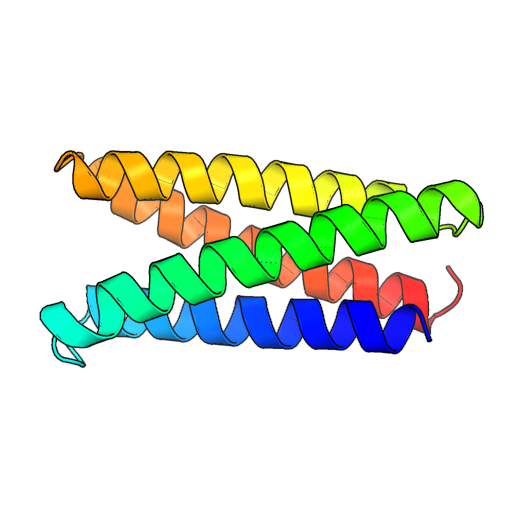LY A 1 77 ? 6.891 2.754 -1.979 1.00 95.94 77 GLY A N 1
ATOM 588 C CA . GLY A 1 77 ? 6.804 3.789 -3.010 1.00 95.94 77 GLY A CA 1
ATOM 589 C C . GLY A 1 77 ? 8.143 4.483 -3.274 1.00 95.94 77 GLY A C 1
ATOM 590 O O . GLY A 1 77 ? 8.518 4.655 -4.431 1.00 95.94 77 GLY A O 1
ATOM 591 N N . ILE A 1 78 ? 8.910 4.804 -2.225 1.00 96.81 78 ILE A N 1
ATOM 592 C CA . ILE A 1 78 ? 10.271 5.353 -2.355 1.00 96.81 78 ILE A CA 1
ATOM 593 C C . ILE A 1 78 ? 11.174 4.372 -3.108 1.00 96.81 78 ILE A C 1
ATOM 595 O O . ILE A 1 78 ? 11.840 4.774 -4.059 1.00 96.81 78 ILE A O 1
ATOM 599 N N . ALA A 1 79 ? 11.162 3.085 -2.746 1.00 96.50 79 ALA A N 1
ATOM 600 C CA . ALA A 1 79 ? 11.907 2.067 -3.487 1.00 96.50 79 ALA A CA 1
ATOM 601 C C . ALA A 1 79 ? 11.473 2.006 -4.964 1.00 96.50 79 ALA A C 1
ATOM 603 O O . ALA A 1 79 ? 12.318 1.857 -5.838 1.00 96.50 79 ALA A O 1
ATOM 604 N N . GLY A 1 80 ? 10.182 2.207 -5.253 1.00 95.25 80 GLY A N 1
ATOM 605 C CA . GLY A 1 80 ? 9.656 2.285 -6.619 1.00 95.25 80 GLY A CA 1
ATOM 606 C C . GLY A 1 80 ? 10.212 3.467 -7.417 1.00 95.25 80 GLY A C 1
ATOM 607 O O . GLY A 1 80 ? 10.547 3.313 -8.586 1.00 95.25 80 GLY A O 1
ATOM 608 N N . ILE A 1 81 ? 10.391 4.628 -6.782 1.00 95.38 81 ILE A N 1
ATOM 609 C CA . ILE A 1 81 ? 11.030 5.796 -7.413 1.00 95.38 81 ILE A CA 1
ATOM 610 C C . ILE A 1 81 ? 12.485 5.486 -7.785 1.00 95.38 81 ILE A C 1
ATOM 612 O O . ILE A 1 81 ? 12.922 5.849 -8.872 1.00 95.38 81 ILE A O 1
ATOM 616 N N . PHE A 1 82 ? 13.229 4.781 -6.928 1.00 96.38 82 PHE A N 1
ATOM 617 C CA . PHE A 1 82 ? 14.612 4.394 -7.229 1.00 96.38 82 PHE A CA 1
ATOM 618 C C . PHE A 1 82 ? 14.728 3.403 -8.397 1.00 96.38 82 PHE A C 1
ATOM 620 O O . PHE A 1 82 ? 15.733 3.429 -9.101 1.00 96.38 82 PHE A O 1
ATOM 627 N N . ILE A 1 83 ? 13.705 2.581 -8.654 1.00 93.94 83 ILE A N 1
ATOM 628 C CA . ILE A 1 83 ? 13.656 1.737 -9.861 1.00 93.94 83 ILE A CA 1
ATOM 629 C C . ILE A 1 83 ? 13.607 2.607 -11.119 1.00 93.94 83 ILE A C 1
ATOM 631 O O . ILE A 1 83 ? 14.309 2.319 -12.078 1.00 93.94 83 ILE A O 1
ATOM 635 N N . LEU A 1 84 ? 12.826 3.694 -11.106 1.00 91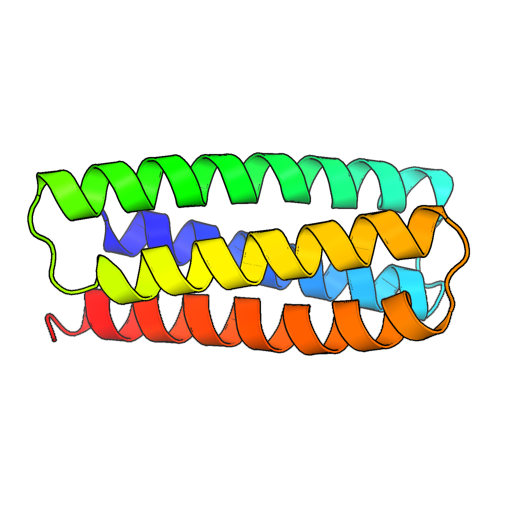.75 84 LEU A N 1
ATOM 636 C CA . LEU A 1 84 ? 12.752 4.639 -12.230 1.00 91.75 84 LEU A CA 1
ATOM 637 C C . LEU A 1 84 ? 14.064 5.409 -12.454 1.00 91.75 84 LEU A C 1
ATOM 639 O O . LEU A 1 84 ? 14.237 6.026 -13.498 1.00 91.75 84 LEU A O 1
ATOM 643 N N . ALA A 1 85 ? 14.961 5.394 -11.467 1.00 93.19 85 ALA A N 1
ATOM 644 C CA . ALA A 1 85 ? 16.309 5.946 -11.543 1.00 93.19 85 ALA A CA 1
ATOM 645 C C . ALA A 1 85 ? 17.373 4.863 -11.826 1.00 93.19 85 ALA A C 1
ATOM 647 O O . ALA A 1 85 ? 18.541 5.061 -11.497 1.00 93.19 85 ALA A O 1
ATOM 648 N N . ASP A 1 86 ? 16.962 3.716 -12.376 1.00 91.44 86 ASP A N 1
ATOM 649 C CA . ASP A 1 86 ? 17.817 2.592 -12.783 1.00 91.44 86 ASP A CA 1
ATOM 650 C C . ASP A 1 86 ? 18.668 1.979 -11.652 1.00 91.44 86 ASP A C 1
ATOM 652 O O . ASP A 1 86 ? 19.742 1.417 -11.874 1.00 91.44 86 ASP A O 1
ATOM 656 N N . VAL A 1 87 ? 18.185 2.034 -10.404 1.00 94.00 87 VAL A N 1
ATOM 657 C CA . VAL A 1 87 ? 18.844 1.372 -9.267 1.00 94.00 87 VAL A CA 1
ATOM 658 C C . VAL A 1 87 ? 18.377 -0.082 -9.167 1.00 94.00 87 VAL A C 1
ATOM 660 O O . VAL A 1 87 ? 17.349 -0.379 -8.559 1.00 94.00 87 VAL A O 1
ATOM 663 N N . GLU A 1 88 ? 19.152 -1.017 -9.720 1.00 87.50 88 GLU A N 1
ATOM 664 C CA . GLU A 1 88 ? 18.770 -2.441 -9.804 1.00 87.50 88 GLU A CA 1
ATOM 665 C C . GLU A 1 88 ? 18.401 -3.076 -8.453 1.00 87.50 88 GLU A C 1
ATOM 667 O O . GLU A 1 88 ? 17.423 -3.823 -8.346 1.00 87.50 88 GLU A O 1
ATOM 672 N N . THR A 1 89 ? 19.143 -2.759 -7.387 1.00 93.25 89 THR A N 1
ATOM 673 C CA . THR A 1 89 ? 18.878 -3.294 -6.041 1.00 93.25 89 THR A CA 1
ATOM 674 C C . THR A 1 89 ? 17.529 -2.836 -5.486 1.00 93.25 89 THR A C 1
ATOM 676 O O . THR A 1 89 ? 16.914 -3.555 -4.690 1.00 93.25 89 THR A O 1
ATOM 679 N N . ALA A 1 90 ? 17.017 -1.687 -5.940 1.00 94.50 90 ALA A N 1
ATOM 680 C CA . ALA A 1 90 ? 15.724 -1.167 -5.520 1.00 94.50 90 ALA A CA 1
ATOM 681 C C . ALA A 1 90 ? 14.564 -2.042 -6.013 1.00 94.50 90 ALA A C 1
ATOM 683 O O . ALA A 1 90 ? 13.580 -2.178 -5.291 1.00 94.50 90 ALA A O 1
ATOM 684 N N . ALA A 1 91 ? 14.689 -2.706 -7.169 1.00 91.69 91 ALA A N 1
ATOM 685 C CA . ALA A 1 91 ? 13.647 -3.595 -7.690 1.00 91.69 91 ALA A CA 1
ATOM 686 C C . ALA A 1 91 ? 13.396 -4.794 -6.765 1.00 91.69 91 ALA A C 1
ATOM 688 O O . ALA A 1 91 ? 12.249 -5.138 -6.470 1.00 91.69 91 ALA A O 1
ATOM 689 N N . PHE A 1 92 ? 14.468 -5.399 -6.248 1.00 93.00 92 PHE A N 1
ATOM 690 C CA . PHE A 1 92 ? 14.364 -6.508 -5.302 1.00 93.00 92 PHE A CA 1
ATOM 691 C C . PHE A 1 92 ? 13.803 -6.058 -3.947 1.00 93.00 92 PHE A C 1
ATOM 693 O O . PHE A 1 92 ? 12.895 -6.695 -3.410 1.00 93.00 92 PHE A O 1
ATOM 700 N N . ILE A 1 93 ? 14.285 -4.924 -3.424 1.00 96.00 93 ILE A N 1
ATOM 701 C CA . ILE A 1 93 ? 13.780 -4.330 -2.176 1.00 96.00 93 ILE A CA 1
ATOM 702 C C . ILE A 1 93 ? 12.287 -4.001 -2.302 1.00 96.00 93 ILE A C 1
ATOM 704 O O . ILE A 1 93 ? 11.497 -4.363 -1.433 1.00 96.00 93 ILE A O 1
ATOM 708 N N . HIS A 1 94 ? 11.884 -3.362 -3.398 1.00 97.00 94 HIS A N 1
ATOM 709 C CA . HIS A 1 94 ? 10.497 -3.005 -3.678 1.00 97.00 94 HIS A CA 1
ATOM 710 C C . HIS A 1 94 ? 9.591 -4.240 -3.750 1.00 97.00 94 HIS A C 1
ATOM 712 O O . HIS A 1 94 ? 8.497 -4.232 -3.180 1.00 97.00 94 HIS A O 1
ATOM 718 N N . LEU A 1 95 ? 10.048 -5.322 -4.390 1.00 95.00 95 LEU A N 1
ATOM 719 C CA . LEU A 1 95 ? 9.308 -6.582 -4.445 1.00 95.00 95 LEU A CA 1
ATOM 720 C C . LEU A 1 95 ? 9.116 -7.183 -3.046 1.00 95.00 95 LEU A C 1
ATOM 722 O O . LEU A 1 95 ? 7.989 -7.515 -2.683 1.00 95.00 95 LEU A O 1
ATOM 726 N N . ILE A 1 96 ? 10.176 -7.262 -2.232 1.00 96.06 96 ILE A N 1
ATOM 727 C CA . ILE A 1 96 ? 10.084 -7.743 -0.842 1.00 96.06 96 ILE A CA 1
ATOM 728 C C . ILE A 1 96 ? 9.091 -6.896 -0.042 1.00 96.06 96 ILE A C 1
ATOM 730 O O . ILE A 1 96 ? 8.189 -7.436 0.600 1.00 96.06 96 ILE A O 1
ATOM 734 N N . LEU A 1 97 ? 9.220 -5.569 -0.101 1.00 97.81 97 LEU A N 1
ATOM 735 C CA . LEU A 1 97 ? 8.323 -4.654 0.605 1.00 97.81 97 LEU A CA 1
ATOM 736 C C . LEU A 1 97 ? 6.866 -4.825 0.164 1.00 97.81 97 LEU A C 1
ATOM 738 O O . LEU A 1 97 ? 5.966 -4.722 0.995 1.00 97.81 97 LEU A O 1
ATOM 742 N N . SER A 1 98 ? 6.622 -5.148 -1.106 1.00 97.50 98 SER A N 1
ATOM 743 C CA . SER A 1 98 ? 5.274 -5.394 -1.626 1.00 97.50 98 SER A CA 1
ATOM 744 C C . SER A 1 98 ? 4.612 -6.612 -0.964 1.00 97.50 98 SER A C 1
ATOM 746 O O . SER A 1 98 ? 3.429 -6.554 -0.628 1.00 97.50 98 SER A O 1
ATOM 748 N N . PHE A 1 99 ? 5.365 -7.679 -0.667 1.00 97.62 99 PHE A N 1
ATOM 749 C CA . PHE A 1 99 ? 4.848 -8.803 0.129 1.00 97.62 99 PHE A CA 1
ATOM 750 C C . PHE A 1 99 ? 4.494 -8.383 1.561 1.00 97.62 99 PHE A C 1
ATOM 752 O O . PHE A 1 99 ? 3.432 -8.755 2.062 1.00 97.62 99 PHE A O 1
ATOM 759 N N . PHE A 1 100 ? 5.335 -7.571 2.208 1.00 98.12 100 PHE A N 1
ATOM 760 C CA . PHE A 1 100 ? 5.045 -7.049 3.549 1.00 98.12 100 PHE A CA 1
ATOM 761 C C . PHE A 1 100 ? 3.818 -6.135 3.570 1.00 98.12 100 PHE A C 1
ATOM 763 O O . PHE A 1 100 ? 3.017 -6.214 4.498 1.00 98.12 100 PHE A O 1
ATOM 770 N N . VAL A 1 101 ? 3.632 -5.305 2.544 1.00 98.38 101 VAL A N 1
ATOM 771 C CA . VAL A 1 101 ? 2.440 -4.464 2.372 1.00 98.38 101 VAL A CA 1
ATOM 772 C C . VAL A 1 101 ? 1.173 -5.319 2.279 1.00 98.38 101 VAL A C 1
ATOM 774 O O . VAL A 1 101 ? 0.201 -5.053 2.988 1.00 98.38 101 VAL A O 1
ATOM 777 N N . VAL A 1 102 ? 1.178 -6.370 1.450 1.00 98.38 102 VAL A N 1
ATOM 778 C CA . VAL A 1 102 ? 0.038 -7.295 1.330 1.00 98.38 102 VAL A CA 1
ATOM 779 C C . VAL A 1 102 ? -0.231 -8.000 2.662 1.00 98.38 102 VAL A C 1
ATOM 781 O O . VAL A 1 102 ? -1.374 -8.031 3.120 1.00 98.38 102 VAL A O 1
ATOM 784 N N . ALA A 1 103 ? 0.812 -8.503 3.327 1.00 98.25 103 ALA A N 1
ATOM 785 C CA . ALA A 1 103 ? 0.688 -9.168 4.621 1.00 98.25 103 ALA A CA 1
ATOM 786 C C . ALA A 1 103 ? 0.142 -8.231 5.714 1.00 98.25 103 ALA A C 1
ATOM 788 O O . ALA A 1 103 ? -0.751 -8.619 6.465 1.00 98.25 103 ALA A O 1
ATOM 789 N N . ALA A 1 104 ? 0.616 -6.984 5.776 1.00 98.25 104 ALA A N 1
ATOM 790 C CA . ALA A 1 104 ? 0.135 -5.985 6.728 1.00 98.25 104 ALA A CA 1
ATOM 791 C C . ALA A 1 104 ? -1.337 -5.617 6.477 1.00 98.25 104 ALA A C 1
ATOM 793 O O . ALA A 1 104 ? -2.118 -5.527 7.426 1.00 98.25 104 ALA A O 1
ATOM 794 N N . ALA A 1 105 ? -1.745 -5.468 5.212 1.00 98.06 105 ALA A N 1
ATOM 795 C CA . ALA A 1 105 ? -3.143 -5.231 4.853 1.00 98.06 105 ALA A CA 1
ATOM 796 C C . ALA A 1 105 ? -4.044 -6.420 5.236 1.00 98.06 105 ALA A C 1
ATOM 798 O O . ALA A 1 105 ? -5.131 -6.221 5.783 1.00 98.06 105 ALA A O 1
ATOM 799 N N . ALA A 1 106 ? -3.580 -7.652 5.006 1.00 98.19 106 ALA A N 1
ATOM 800 C CA . ALA A 1 106 ? -4.296 -8.865 5.392 1.00 98.19 106 ALA A CA 1
ATOM 801 C C . ALA A 1 106 ? -4.426 -8.987 6.917 1.00 98.19 106 ALA A C 1
ATOM 803 O O . ALA A 1 106 ? -5.517 -9.255 7.420 1.00 98.19 106 ALA A O 1
ATOM 804 N N . ASN A 1 107 ? -3.352 -8.718 7.663 1.00 97.69 107 ASN A N 1
ATOM 805 C CA . ASN A 1 107 ? -3.378 -8.716 9.124 1.00 97.69 107 ASN A CA 1
ATOM 806 C C . ASN A 1 107 ? -4.373 -7.680 9.671 1.00 97.69 107 ASN A C 1
ATOM 808 O O . ASN A 1 107 ? -5.243 -8.020 10.471 1.00 97.69 107 ASN A O 1
ATOM 812 N N . ALA A 1 108 ? -4.316 -6.437 9.181 1.00 97.00 108 ALA A N 1
ATOM 813 C CA . ALA A 1 108 ? -5.245 -5.386 9.592 1.00 97.00 108 ALA A CA 1
ATOM 814 C C . ALA A 1 108 ? -6.710 -5.744 9.279 1.00 97.00 108 ALA A C 1
ATOM 816 O O . ALA A 1 108 ? -7.614 -5.409 10.050 1.00 97.00 108 ALA A O 1
ATOM 817 N N . LEU A 1 109 ? -6.959 -6.450 8.168 1.00 97.94 109 LEU A N 1
ATOM 818 C CA . LEU A 1 109 ? -8.289 -6.952 7.828 1.00 97.94 109 LEU A CA 1
ATOM 819 C C . LEU A 1 109 ? -8.769 -7.993 8.840 1.00 97.94 109 LEU A C 1
ATOM 821 O O . LEU A 1 109 ? -9.894 -7.885 9.325 1.00 97.94 109 LEU A O 1
ATOM 825 N N . VAL A 1 110 ? -7.929 -8.981 9.160 1.00 97.62 110 VAL A N 1
ATOM 826 C CA . VAL A 1 110 ? -8.252 -10.049 10.119 1.00 97.62 110 VAL A CA 1
ATOM 827 C C . VAL A 1 110 ? -8.542 -9.465 11.503 1.00 97.62 110 VAL A C 1
ATOM 829 O O . VAL A 1 110 ? -9.572 -9.785 12.100 1.00 97.62 110 VAL A O 1
ATOM 832 N N . LEU A 1 111 ? -7.702 -8.550 11.989 1.00 95.62 111 LEU A N 1
ATOM 833 C CA . LEU A 1 111 ? -7.915 -7.849 13.261 1.00 95.62 111 LEU A CA 1
ATOM 834 C C . LEU A 1 111 ? -9.229 -7.049 13.251 1.00 95.62 111 LEU A C 1
ATOM 836 O O . LEU A 1 111 ? -10.080 -7.199 14.131 1.00 95.62 111 LEU A O 1
ATOM 840 N N . SER A 1 112 ? -9.486 -6.294 12.178 1.00 96.25 112 SER A N 1
ATOM 841 C CA . SER A 1 112 ? -10.730 -5.529 12.043 1.00 96.25 112 SER A CA 1
ATOM 842 C C . SER A 1 112 ? -11.972 -6.421 12.006 1.00 96.25 112 SER A C 1
ATOM 844 O O . SER A 1 112 ? -12.976 -6.072 12.621 1.00 96.25 112 SER A O 1
ATOM 846 N N . ALA A 1 113 ? -11.919 -7.553 11.301 1.00 94.38 113 ALA A N 1
ATOM 847 C CA . ALA A 1 113 ? -13.033 -8.493 11.190 1.00 94.38 113 ALA A CA 1
ATOM 848 C C . ALA A 1 113 ? -13.280 -9.276 12.487 1.00 94.38 113 ALA A C 1
ATOM 850 O O . ALA A 1 113 ? -14.419 -9.630 12.783 1.00 94.38 113 ALA A O 1
ATOM 851 N N . SER A 1 114 ? -12.224 -9.540 13.258 1.00 92.75 114 SER A N 1
ATOM 852 C CA . SER A 1 114 ? -12.305 -10.297 14.511 1.00 92.75 114 SER A CA 1
ATOM 853 C C . SER A 1 114 ? -12.685 -9.446 15.727 1.00 92.75 114 SER A C 1
ATOM 855 O O . SER A 1 114 ? -12.976 -10.004 16.784 1.00 92.75 114 SER A O 1
ATOM 857 N N . GLY A 1 115 ? -12.694 -8.115 15.589 1.00 83.00 115 GLY A N 1
ATOM 858 C CA . GLY A 1 115 ? -12.959 -7.191 16.695 1.00 83.00 115 GLY A CA 1
ATOM 859 C C . GLY A 1 115 ? -11.844 -7.153 17.747 1.00 83.00 115 GLY A C 1
ATOM 860 O O . GLY A 1 115 ? -12.096 -6.704 18.862 1.00 83.00 115 GLY A O 1
ATOM 861 N N . ARG A 1 116 ? -10.653 -7.656 17.401 1.00 65.25 116 ARG A N 1
ATOM 862 C CA . ARG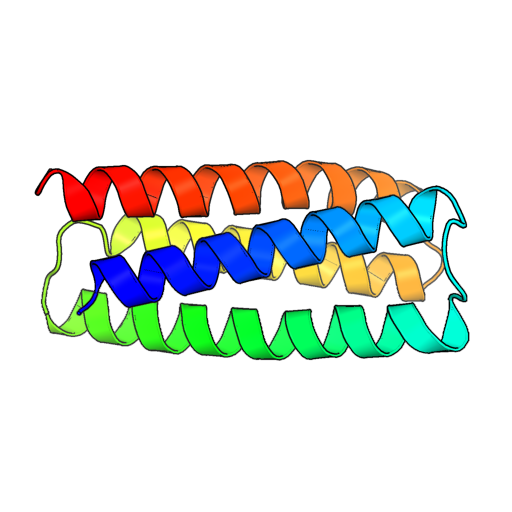 A 1 116 ? -9.448 -7.674 18.238 1.00 65.25 116 ARG A CA 1
ATOM 863 C C . ARG A 1 116 ? -8.466 -6.622 17.778 1.00 65.25 116 ARG A C 1
ATOM 865 O O . ARG A 1 116 ? -8.281 -6.538 16.543 1.00 65.25 116 ARG A O 1
#